Protein AF-A0A099J432-F1 (afdb_monomer_lite)

Radius of gyration: 14.39 Å; chains: 1; bounding box: 36×30×37 Å

Secondary structure (DSSP, 8-state):
--SSGGGG--TTTGGGGTT-EES-GGGSSS-TT---S-S-HHHHHHHHHT--EEEEEE-TTS--S-EEEEEEEE--HHHHHHHHHHHHHTT-EEEEETTEEEEEEEEEETTEEEEEEEEEETTEEEEEEEES---TTHHHHHHHHHH---

Foldseek 3Di:
DDPADVLQDDPVCVVLLPQWDKCAVQQDDDDPQHDELDPDPVVVVVLVVQVWRKIKGAHNPGRDQWIKIKTKGFADPVVVVVVVVVLVVVPWDWDDDPNWIWTKDWDDDPRKTKMWIWTDDPRMIIRMITINRDDPCSVVSSSCSVPNHD

Structure (mmCIF, N/CA/C/O backbone):
data_AF-A0A099J432-F1
#
_entry.id   AF-A0A099J432-F1
#
loop_
_atom_site.group_PDB
_atom_site.id
_atom_site.type_symbol
_atom_site.label_atom_id
_atom_site.label_alt_id
_atom_site.label_comp_id
_atom_site.label_asym_id
_atom_site.label_entity_id
_atom_site.label_seq_id
_atom_site.pdbx_PDB_ins_code
_atom_site.Cartn_x
_atom_site.Cartn_y
_atom_site.Cartn_z
_atom_site.occupancy
_atom_site.B_iso_or_equiv
_atom_site.auth_seq_id
_atom_site.auth_comp_id
_atom_site.auth_asym_id
_atom_site.auth_atom_id
_atom_site.pdbx_PDB_model_num
ATOM 1 N N . MET A 1 1 ? -5.888 9.431 10.109 1.00 82.31 1 MET A N 1
ATOM 2 C CA . MET A 1 1 ? -5.268 9.454 8.769 1.00 82.31 1 MET A CA 1
ATOM 3 C C . MET A 1 1 ? -3.954 10.231 8.833 1.00 82.31 1 MET A C 1
ATOM 5 O O . MET A 1 1 ? -3.930 11.242 9.534 1.00 82.31 1 MET A O 1
ATOM 9 N N . PRO A 1 2 ? -2.871 9.764 8.190 1.00 87.38 2 PRO A N 1
ATOM 10 C CA . PRO A 1 2 ? -1.620 10.522 8.059 1.00 87.38 2 PRO A CA 1
ATOM 11 C C . PRO A 1 2 ? -1.819 11.849 7.307 1.00 87.38 2 PRO A C 1
ATOM 13 O O . PRO A 1 2 ? -2.675 11.945 6.435 1.00 87.38 2 PRO A O 1
ATOM 16 N N . MET A 1 3 ? -1.011 12.870 7.626 1.00 85.69 3 MET A N 1
ATOM 17 C CA . MET A 1 3 ? -1.084 14.193 6.970 1.00 85.69 3 MET A CA 1
ATOM 18 C C . MET A 1 3 ? -0.492 14.213 5.549 1.00 85.69 3 MET A C 1
ATOM 20 O O . MET A 1 3 ? -0.643 15.202 4.838 1.00 85.69 3 MET A O 1
ATOM 24 N N . GLY A 1 4 ? 0.217 13.157 5.148 1.00 91.94 4 GLY A N 1
ATOM 25 C CA . GLY A 1 4 ? 0.855 13.032 3.842 1.00 91.94 4 GLY A CA 1
ATOM 26 C C . GLY A 1 4 ? 1.824 11.852 3.799 1.00 91.94 4 GLY A C 1
ATOM 27 O O . GLY A 1 4 ? 2.133 11.261 4.835 1.00 91.94 4 GLY A O 1
ATOM 28 N N . CYS A 1 5 ? 2.327 11.523 2.609 1.00 94.06 5 CYS A N 1
ATOM 29 C CA . CYS A 1 5 ? 3.142 10.323 2.386 1.00 94.06 5 CYS A CA 1
ATOM 30 C C . CYS A 1 5 ? 4.445 10.282 3.182 1.00 94.06 5 CYS A C 1
ATOM 32 O O . CYS A 1 5 ? 4.899 9.209 3.561 1.00 94.06 5 CYS A O 1
ATOM 34 N N . SER A 1 6 ? 5.030 11.438 3.507 1.00 90.12 6 SER A N 1
ATOM 35 C CA . SER A 1 6 ? 6.225 11.491 4.354 1.00 90.12 6 SER A CA 1
ATOM 36 C C . SER A 1 6 ? 6.001 10.903 5.750 1.00 90.12 6 SER A C 1
ATOM 38 O O . SER A 1 6 ? 6.958 10.455 6.365 1.00 90.12 6 SER A O 1
ATOM 40 N N . ALA A 1 7 ? 4.757 10.848 6.239 1.00 91.31 7 ALA A N 1
ATOM 41 C CA . ALA A 1 7 ? 4.435 10.218 7.518 1.00 91.31 7 ALA A CA 1
ATOM 42 C C . ALA A 1 7 ? 4.532 8.681 7.482 1.00 91.31 7 ALA A C 1
ATOM 44 O O . ALA A 1 7 ? 4.531 8.056 8.538 1.00 91.31 7 ALA A O 1
ATOM 45 N N . LEU A 1 8 ? 4.601 8.067 6.295 1.00 93.44 8 LEU A N 1
ATOM 46 C CA . LEU A 1 8 ? 4.742 6.616 6.147 1.00 93.44 8 LEU A CA 1
ATOM 47 C C . LEU A 1 8 ? 6.203 6.159 6.171 1.00 93.44 8 LEU A C 1
ATOM 49 O O . LEU A 1 8 ? 6.463 4.979 6.408 1.00 93.44 8 LEU A O 1
ATOM 53 N N . TYR A 1 9 ? 7.157 7.063 5.930 1.00 92.69 9 TYR A N 1
ATOM 54 C CA . TYR A 1 9 ? 8.545 6.702 5.648 1.00 92.69 9 TYR A CA 1
ATOM 55 C C . TYR A 1 9 ? 9.511 7.340 6.639 1.00 92.69 9 TYR A C 1
ATOM 57 O O . TYR A 1 9 ? 9.596 8.562 6.754 1.00 92.69 9 TYR A O 1
ATOM 65 N N . ASP A 1 10 ? 10.301 6.497 7.298 1.00 87.94 10 ASP A N 1
ATOM 66 C CA . ASP A 1 10 ? 11.442 6.955 8.082 1.00 87.94 10 ASP A CA 1
ATOM 67 C C . ASP A 1 10 ? 12.613 7.273 7.130 1.00 87.94 10 ASP A C 1
ATOM 69 O O . ASP A 1 10 ? 12.809 6.547 6.146 1.00 87.94 10 ASP A O 1
ATOM 73 N N . PRO A 1 11 ? 13.427 8.313 7.393 1.00 88.19 11 PRO A N 1
ATOM 74 C CA . PRO A 1 11 ? 14.622 8.605 6.602 1.00 88.19 11 PRO A CA 1
ATOM 75 C C . PRO A 1 11 ? 15.555 7.402 6.382 1.00 88.19 11 PRO A C 1
ATOM 77 O O . PRO A 1 11 ? 16.195 7.314 5.334 1.00 88.19 11 PRO A O 1
ATOM 80 N N . ALA A 1 12 ? 15.614 6.455 7.323 1.00 88.12 12 ALA A N 1
ATOM 81 C CA . ALA A 1 12 ? 16.400 5.228 7.210 1.00 88.12 12 ALA A CA 1
ATOM 82 C C . ALA A 1 12 ? 15.865 4.244 6.154 1.00 88.12 12 ALA A C 1
ATOM 84 O O . ALA A 1 12 ? 16.624 3.400 5.678 1.00 88.12 12 ALA A O 1
ATOM 85 N N . MET A 1 13 ? 14.592 4.349 5.756 1.00 88.50 13 MET A N 1
ATOM 86 C CA . MET A 1 13 ? 14.011 3.540 4.677 1.00 88.50 13 MET A CA 1
ATOM 87 C C . MET A 1 13 ? 14.387 4.067 3.291 1.00 88.50 13 MET A C 1
ATOM 89 O O . MET A 1 13 ? 14.463 3.289 2.343 1.00 88.50 13 MET A O 1
ATOM 93 N N . LEU A 1 14 ? 14.625 5.377 3.163 1.00 90.25 14 LEU A N 1
ATOM 94 C CA . LEU A 1 14 ? 14.809 6.049 1.871 1.00 90.25 14 LEU A CA 1
ATOM 95 C C . LEU A 1 14 ? 15.911 5.433 0.990 1.00 90.25 14 LEU A C 1
ATOM 97 O O . LEU A 1 14 ? 15.671 5.282 -0.208 1.00 90.25 14 LEU A O 1
ATOM 101 N N . PRO A 1 15 ? 17.072 4.996 1.523 1.00 92.69 15 PRO A N 1
ATOM 102 C CA . PRO A 1 15 ? 18.099 4.354 0.704 1.00 92.69 15 PRO A CA 1
ATOM 103 C C . PRO A 1 15 ? 17.635 3.074 -0.011 1.00 92.69 15 PRO A C 1
ATOM 105 O O . PRO A 1 15 ? 18.201 2.726 -1.044 1.00 92.69 15 PRO A O 1
ATOM 108 N N . VAL A 1 16 ? 16.614 2.376 0.505 1.00 92.88 16 VAL A N 1
ATOM 109 C CA . VAL A 1 16 ? 16.097 1.127 -0.087 1.00 92.88 16 VAL A CA 1
ATOM 110 C C . VAL A 1 16 ? 15.367 1.378 -1.410 1.00 92.88 16 VAL A C 1
ATOM 112 O O . VAL A 1 16 ? 15.328 0.493 -2.260 1.00 92.88 16 VAL A O 1
ATOM 115 N N . PHE A 1 17 ? 14.829 2.582 -1.613 1.00 93.00 17 PHE A N 1
ATOM 116 C CA . PHE A 1 17 ? 14.095 2.947 -2.829 1.00 93.00 17 PHE A CA 1
ATOM 117 C C . PHE A 1 17 ? 15.007 3.276 -4.018 1.00 93.00 17 PHE A C 1
ATOM 119 O O . PHE A 1 17 ? 14.532 3.333 -5.151 1.00 93.00 17 PHE A O 1
ATOM 126 N N . GLY A 1 18 ? 16.317 3.421 -3.791 1.00 92.69 18 GLY A N 1
ATOM 127 C CA . GLY A 1 18 ? 17.300 3.606 -4.857 1.00 92.69 18 GLY A CA 1
ATOM 128 C C . GLY A 1 18 ? 16.990 4.820 -5.735 1.00 92.69 18 GLY A C 1
ATOM 129 O O . GLY A 1 18 ? 17.028 5.953 -5.264 1.00 92.69 18 GLY A O 1
ATOM 130 N N . GLU A 1 19 ? 16.716 4.573 -7.018 1.00 93.00 19 GLU A N 1
ATOM 131 C CA . GLU A 1 19 ? 16.400 5.611 -8.013 1.00 93.00 19 GLU A CA 1
ATOM 132 C C . GLU A 1 19 ? 14.905 5.967 -8.088 1.00 93.00 19 GLU A C 1
ATOM 134 O O . GLU A 1 19 ? 14.534 6.902 -8.801 1.00 93.00 19 GLU A O 1
ATOM 139 N N . LEU A 1 20 ? 14.036 5.235 -7.380 1.00 94.81 20 LEU A N 1
ATOM 140 C CA . LEU A 1 20 ? 12.615 5.564 -7.319 1.00 94.81 20 LEU A CA 1
ATOM 141 C C . LEU A 1 20 ? 12.421 6.867 -6.541 1.00 94.81 20 LEU A C 1
ATOM 143 O O . LEU A 1 20 ? 13.085 7.131 -5.538 1.00 94.81 20 LEU A O 1
ATOM 147 N N . VAL A 1 21 ? 11.465 7.669 -6.992 1.00 95.25 21 VAL A N 1
ATOM 148 C CA . VAL A 1 21 ? 11.077 8.920 -6.344 1.00 95.25 21 VAL A CA 1
ATOM 149 C C . VAL A 1 21 ? 9.648 8.811 -5.832 1.00 95.25 21 VAL A C 1
ATOM 151 O O . VAL A 1 21 ? 8.836 8.073 -6.390 1.00 95.25 21 VAL A O 1
ATOM 154 N N . LEU A 1 22 ? 9.351 9.549 -4.763 1.00 94.81 22 LEU A N 1
ATOM 155 C CA . LEU A 1 22 ? 8.024 9.591 -4.164 1.00 94.81 22 LEU A CA 1
ATOM 156 C C . LEU A 1 22 ? 7.102 10.533 -4.950 1.00 94.81 22 LEU A C 1
ATOM 158 O O . LEU A 1 22 ? 7.417 11.713 -5.129 1.00 94.81 22 LEU A O 1
ATOM 162 N N . ASN A 1 23 ? 5.945 10.020 -5.351 1.00 93.25 23 ASN A N 1
ATOM 163 C CA . ASN A 1 23 ? 4.848 10.696 -6.042 1.00 93.25 23 ASN A CA 1
ATOM 164 C C . ASN A 1 23 ? 5.299 11.544 -7.250 1.00 93.25 23 ASN A C 1
ATOM 166 O O . ASN A 1 23 ? 4.974 12.747 -7.278 1.00 93.25 23 ASN A O 1
ATOM 170 N N . PRO A 1 24 ? 6.035 10.976 -8.235 1.00 92.50 24 PRO A N 1
ATOM 171 C CA . PRO A 1 24 ? 6.355 11.689 -9.469 1.00 92.50 24 PRO A CA 1
ATOM 172 C C . PRO A 1 24 ? 5.076 12.157 -10.178 1.00 92.50 24 PRO A C 1
ATOM 174 O O . PRO A 1 24 ? 4.030 11.522 -10.072 1.00 92.50 24 PRO A O 1
ATOM 177 N N . GLU A 1 25 ? 5.135 13.274 -10.909 1.00 89.06 25 GLU A N 1
ATOM 178 C CA . GLU A 1 25 ? 3.928 13.925 -11.455 1.00 89.06 25 GLU A CA 1
ATOM 179 C C . GLU A 1 25 ? 3.086 13.012 -12.354 1.00 89.06 25 GLU A C 1
ATOM 181 O O . GLU A 1 25 ? 1.862 13.068 -12.299 1.00 89.06 25 GLU A O 1
ATOM 186 N N . TRP A 1 26 ? 3.733 12.145 -13.139 1.00 87.38 26 TRP A N 1
ATOM 187 C CA . TRP A 1 26 ? 3.050 11.200 -14.027 1.00 87.38 26 TRP A CA 1
ATOM 188 C C . TRP A 1 26 ? 2.299 10.097 -13.270 1.00 87.38 26 TRP A C 1
ATOM 190 O O . TRP A 1 26 ? 1.371 9.518 -13.819 1.00 87.38 26 TRP A O 1
ATOM 200 N N . SER A 1 27 ? 2.692 9.819 -12.023 1.00 86.62 27 SER A N 1
ATOM 201 C CA . SER A 1 27 ? 2.071 8.816 -11.150 1.00 86.62 27 SER A CA 1
ATOM 202 C C . SER A 1 27 ? 0.943 9.398 -10.303 1.00 86.62 27 SER A C 1
ATOM 204 O O . SER A 1 27 ? 0.608 8.840 -9.270 1.00 86.62 27 SER A O 1
ATOM 206 N N . ARG A 1 28 ? 0.318 10.510 -10.712 1.00 75.75 28 ARG A N 1
ATOM 207 C CA . ARG A 1 28 ? -0.865 11.059 -10.026 1.00 75.75 28 ARG A CA 1
ATOM 208 C C . ARG A 1 28 ? -2.103 11.006 -10.917 1.00 75.75 28 ARG A C 1
ATOM 210 O O . ARG A 1 28 ? -2.037 11.428 -12.069 1.00 75.75 28 ARG A O 1
ATOM 217 N N . GLY A 1 29 ? -3.232 10.561 -10.366 1.00 66.00 29 GLY A N 1
ATOM 218 C CA . GLY A 1 29 ? -4.533 10.551 -11.042 1.00 66.00 29 GLY A CA 1
ATOM 219 C C . GLY A 1 29 ? -4.995 9.166 -11.503 1.00 66.00 29 GLY A C 1
ATOM 220 O O . GLY A 1 29 ? -4.587 8.152 -10.960 1.00 66.00 29 GLY A O 1
ATOM 221 N N . ALA A 1 30 ? -5.899 9.140 -12.484 1.00 56.72 30 ALA A N 1
ATOM 222 C CA . ALA A 1 30 ? -6.401 7.912 -13.093 1.00 56.72 30 ALA A CA 1
ATOM 223 C C . ALA A 1 30 ? -5.926 7.851 -14.550 1.00 56.72 30 ALA A C 1
ATOM 225 O O . ALA A 1 30 ? -6.438 8.584 -15.402 1.00 56.72 30 ALA A O 1
ATOM 226 N N . GLY A 1 31 ? -4.933 7.008 -14.833 1.00 61.12 31 GLY A N 1
ATOM 227 C CA . GLY A 1 31 ? -4.397 6.807 -16.178 1.00 61.12 31 GLY A CA 1
ATOM 228 C C . GLY A 1 31 ? -3.794 5.418 -16.385 1.00 61.12 31 GLY A C 1
ATOM 229 O O . GLY A 1 31 ? -3.522 4.684 -15.436 1.00 61.12 31 GLY A O 1
ATOM 230 N N . ASP A 1 32 ? -3.580 5.057 -17.650 1.00 57.09 32 ASP A N 1
ATOM 231 C CA . ASP A 1 32 ? -2.928 3.799 -18.012 1.00 57.09 32 ASP A CA 1
ATOM 232 C C . ASP A 1 32 ? -1.477 3.783 -17.493 1.00 57.09 32 ASP A C 1
ATOM 234 O O . ASP A 1 32 ? -0.690 4.685 -17.783 1.00 57.09 32 ASP A O 1
ATOM 238 N N . GLY A 1 33 ? -1.117 2.745 -16.731 1.00 63.28 33 GLY A N 1
ATOM 239 C CA . GLY A 1 33 ? 0.225 2.573 -16.154 1.00 63.28 33 GLY A CA 1
ATOM 240 C C . GLY A 1 33 ? 0.392 3.083 -14.719 1.00 63.28 33 GLY A C 1
ATOM 241 O O . GLY A 1 33 ? 1.495 2.985 -14.178 1.00 63.28 33 GLY A O 1
ATOM 242 N N . GLN A 1 34 ? -0.678 3.584 -14.095 1.00 75.62 34 GLN A N 1
ATOM 243 C CA . GLN A 1 34 ? -0.710 3.864 -12.660 1.00 75.62 34 GLN A CA 1
ATOM 244 C C . GLN A 1 34 ? -0.629 2.564 -11.856 1.00 75.62 34 GLN A C 1
ATOM 246 O O . GLN A 1 34 ? -1.317 1.591 -12.172 1.00 75.62 34 GLN A O 1
ATOM 251 N N . LEU A 1 35 ? 0.174 2.557 -10.796 1.00 82.12 35 LEU A N 1
ATOM 252 C CA . LEU A 1 35 ? 0.081 1.521 -9.778 1.00 82.12 35 LEU A CA 1
ATOM 253 C C . LEU A 1 35 ? -0.933 1.992 -8.728 1.00 82.12 35 LEU A C 1
ATOM 255 O O . LEU A 1 35 ? -0.925 3.160 -8.370 1.00 82.12 35 LEU A O 1
ATOM 259 N N . ALA A 1 36 ? -1.799 1.096 -8.272 1.00 89.19 36 ALA A N 1
ATOM 260 C CA . ALA A 1 36 ? -2.700 1.324 -7.146 1.00 89.19 36 ALA A CA 1
ATOM 261 C C . ALA A 1 36 ? -2.372 0.315 -6.046 1.00 89.19 36 ALA A C 1
ATOM 263 O O . ALA A 1 36 ? -1.768 -0.724 -6.334 1.00 89.19 36 ALA A O 1
ATOM 264 N N . GLY A 1 37 ? -2.818 0.556 -4.814 1.00 91.94 37 GLY A N 1
ATOM 265 C CA . GLY A 1 37 ? -2.590 -0.340 -3.679 1.00 91.94 37 GLY A CA 1
ATOM 266 C C . GLY A 1 37 ? -3.200 -1.742 -3.827 1.00 91.94 37 GLY A C 1
ATOM 267 O O . GLY A 1 37 ? -2.899 -2.610 -3.010 1.00 91.94 37 GLY A O 1
ATOM 268 N N . THR A 1 38 ? -4.038 -1.975 -4.847 1.00 95.38 38 THR A N 1
ATOM 269 C CA . THR A 1 38 ? -4.634 -3.277 -5.190 1.00 95.38 38 THR A CA 1
ATOM 270 C C . THR A 1 38 ? -5.121 -3.340 -6.642 1.00 95.38 38 THR A C 1
ATOM 272 O O . THR A 1 38 ? -5.530 -2.318 -7.198 1.00 95.38 38 THR A O 1
ATOM 275 N N . ASP A 1 39 ? -5.124 -4.532 -7.243 1.00 93.56 39 ASP A N 1
ATOM 276 C CA . ASP A 1 39 ? -5.725 -4.809 -8.562 1.00 93.56 39 ASP A CA 1
ATOM 277 C C . ASP A 1 39 ? -7.194 -5.246 -8.502 1.00 93.56 39 ASP A C 1
ATOM 279 O O . ASP A 1 39 ? -7.871 -5.317 -9.534 1.00 93.56 39 ASP A O 1
ATOM 283 N N . ASP A 1 40 ? -7.717 -5.554 -7.315 1.00 96.25 40 ASP A N 1
ATOM 284 C CA . ASP A 1 40 ? -9.106 -5.976 -7.185 1.00 96.25 40 ASP A CA 1
ATOM 285 C C . ASP A 1 40 ? -10.065 -4.787 -7.344 1.00 96.25 40 ASP A C 1
ATOM 287 O O . ASP A 1 40 ? -10.075 -3.859 -6.537 1.00 96.25 40 ASP A O 1
ATOM 291 N N . GLN A 1 41 ? -10.920 -4.828 -8.368 1.00 95.00 41 GLN A N 1
ATOM 292 C CA . GLN A 1 41 ? -11.818 -3.715 -8.706 1.00 95.00 41 GLN A CA 1
ATOM 293 C C . GLN A 1 41 ? -12.823 -3.369 -7.596 1.00 95.00 41 GLN A C 1
ATOM 295 O O . GLN A 1 41 ? -13.219 -2.211 -7.463 1.00 95.00 41 GLN A O 1
ATOM 300 N N . GLU A 1 42 ? -13.255 -4.352 -6.800 1.00 95.88 42 GLU A N 1
ATOM 301 C CA . GLU A 1 42 ? -14.176 -4.107 -5.686 1.00 95.88 42 GLU A CA 1
ATOM 302 C C . GLU A 1 42 ? -13.451 -3.356 -4.563 1.00 95.88 42 GLU A C 1
ATOM 304 O O . GLU A 1 42 ? -13.947 -2.338 -4.077 1.00 95.88 42 GLU A O 1
ATOM 309 N N . LEU A 1 43 ? -12.236 -3.794 -4.221 1.00 97.50 43 LEU A N 1
ATOM 310 C CA . LEU A 1 43 ? -11.375 -3.108 -3.259 1.00 97.50 43 LEU A CA 1
ATOM 311 C C . LEU A 1 43 ? -10.956 -1.710 -3.737 1.00 97.50 43 LEU A C 1
ATOM 313 O O . LEU A 1 43 ? -10.986 -0.778 -2.934 1.00 97.50 43 LEU A O 1
ATOM 317 N N . GLN A 1 44 ? -10.654 -1.522 -5.025 1.00 95.06 44 GLN A N 1
ATOM 318 C CA . GLN A 1 44 ? -10.403 -0.192 -5.599 1.00 95.06 44 GLN A CA 1
ATOM 319 C C . GLN A 1 44 ? -11.610 0.736 -5.419 1.00 95.06 44 GLN A C 1
ATOM 321 O O . GLN A 1 44 ? -11.446 1.895 -5.043 1.00 95.06 44 GLN A O 1
ATOM 326 N N . GLY A 1 45 ? -12.831 0.230 -5.624 1.00 94.44 45 GLY A N 1
ATOM 327 C CA . GLY A 1 45 ? -14.057 0.998 -5.394 1.00 94.44 45 GLY A CA 1
ATOM 328 C C . GLY A 1 45 ? -14.233 1.418 -3.932 1.00 94.44 45 GLY A C 1
ATOM 329 O O . GLY A 1 45 ? -14.599 2.563 -3.661 1.00 94.44 45 GLY A O 1
ATOM 330 N N . VAL A 1 46 ? -13.930 0.519 -2.988 1.00 95.88 46 VAL A N 1
ATOM 331 C CA . VAL A 1 46 ? -13.942 0.829 -1.547 1.00 95.88 46 VAL A CA 1
ATOM 332 C C . VAL A 1 46 ? -12.884 1.879 -1.204 1.00 95.88 46 VAL A C 1
ATOM 334 O O . VAL A 1 46 ? -13.189 2.828 -0.484 1.00 95.88 46 VAL A O 1
ATOM 337 N N . MET A 1 47 ? -11.667 1.730 -1.734 1.00 95.00 47 MET A N 1
ATOM 338 C CA . MET A 1 47 ? -10.560 2.656 -1.498 1.00 95.00 47 MET A CA 1
ATOM 339 C C . MET A 1 47 ? -10.896 4.053 -2.027 1.00 95.00 47 MET A C 1
ATOM 341 O O . MET A 1 47 ? -10.841 5.019 -1.273 1.00 95.00 47 MET A O 1
ATOM 345 N N . ALA A 1 48 ? -11.335 4.158 -3.284 1.00 92.88 48 ALA A N 1
ATOM 346 C CA . ALA A 1 48 ? -11.679 5.428 -3.918 1.00 92.88 48 ALA A CA 1
ATOM 347 C C . ALA A 1 48 ? -12.800 6.176 -3.177 1.00 92.88 48 ALA A C 1
ATOM 349 O O . ALA A 1 48 ? -12.732 7.394 -3.015 1.00 92.88 48 ALA A O 1
ATOM 350 N N . ALA A 1 49 ? -13.813 5.457 -2.679 1.00 94.06 49 ALA A N 1
ATOM 351 C CA . ALA A 1 49 ? -14.899 6.048 -1.895 1.00 94.06 49 ALA A CA 1
ATOM 352 C C . ALA A 1 49 ? -14.441 6.611 -0.537 1.00 94.06 49 ALA A C 1
ATOM 354 O O . ALA A 1 49 ? -15.152 7.423 0.056 1.00 94.06 49 ALA A O 1
ATOM 355 N N . ALA A 1 50 ? -13.280 6.177 -0.042 1.00 93.38 50 ALA A N 1
ATOM 356 C CA . ALA A 1 50 ? -12.706 6.615 1.223 1.00 93.38 50 ALA A CA 1
ATOM 357 C C . ALA A 1 50 ? -11.705 7.778 1.081 1.00 93.38 50 ALA A C 1
ATOM 359 O O . ALA A 1 50 ? -11.132 8.177 2.094 1.00 93.38 50 ALA A O 1
ATOM 360 N N . GLU A 1 51 ? -11.517 8.314 -0.135 1.00 92.25 51 GLU A N 1
ATOM 361 C CA . GLU A 1 51 ? -10.600 9.427 -0.444 1.00 92.25 51 GLU A CA 1
ATOM 362 C C . GLU A 1 51 ? -9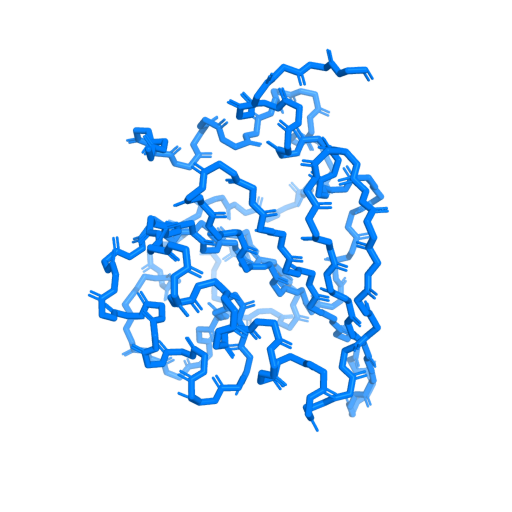.182 9.175 0.114 1.00 92.25 51 GLU A C 1
ATOM 364 O O . GLU A 1 51 ? -8.755 9.823 1.077 1.00 92.25 51 GLU A O 1
ATOM 369 N N . PRO A 1 52 ? -8.455 8.188 -0.440 1.00 94.81 52 PRO A N 1
ATOM 370 C CA . PRO A 1 52 ? -7.225 7.694 0.155 1.00 94.81 52 PRO A CA 1
ATOM 371 C C . PRO A 1 52 ? -6.096 8.723 0.061 1.00 94.81 52 PRO A C 1
ATOM 373 O O . PRO A 1 52 ? -6.045 9.571 -0.830 1.00 94.81 52 PRO A O 1
ATOM 376 N N . LEU A 1 53 ? -5.126 8.597 0.964 1.00 94.75 53 LEU A N 1
ATOM 377 C CA . LEU A 1 53 ? -3.789 9.119 0.721 1.00 94.75 53 LEU A CA 1
ATOM 378 C C . LEU A 1 53 ? -3.026 8.113 -0.152 1.00 94.75 53 LEU A C 1
ATOM 380 O O . LEU A 1 53 ? -2.688 7.039 0.339 1.00 94.75 53 LEU A O 1
ATOM 384 N N . GLU A 1 54 ? -2.730 8.492 -1.392 1.00 94.25 54 GLU A N 1
ATOM 385 C CA . GLU A 1 54 ? -1.981 7.688 -2.370 1.00 94.25 54 GLU A CA 1
ATOM 386 C C . GLU A 1 54 ? -0.481 8.034 -2.323 1.00 94.25 54 GLU A C 1
ATOM 388 O O . GLU A 1 54 ? -0.086 9.211 -2.390 1.00 94.25 54 GLU A O 1
ATOM 393 N N . CYS A 1 55 ? 0.365 7.013 -2.171 1.00 95.19 55 CYS A N 1
ATOM 394 C CA . CYS A 1 55 ? 1.813 7.154 -2.039 1.00 95.19 55 CYS A CA 1
ATOM 395 C C . CYS A 1 55 ? 2.560 6.184 -2.955 1.00 95.19 55 CYS A C 1
ATOM 397 O O . CYS A 1 55 ? 2.694 4.998 -2.648 1.00 95.19 55 CYS A O 1
ATOM 399 N N . ASP A 1 56 ? 3.130 6.721 -4.028 1.00 94.62 56 ASP A N 1
ATOM 400 C CA . ASP A 1 56 ? 3.763 5.966 -5.100 1.00 94.62 56 ASP A CA 1
ATOM 401 C C . ASP A 1 56 ? 5.273 6.164 -5.117 1.00 94.62 56 ASP A C 1
ATOM 403 O O . ASP A 1 56 ? 5.790 7.274 -5.233 1.00 94.62 56 ASP A O 1
ATOM 407 N N . TRP A 1 57 ? 5.997 5.056 -5.065 1.00 95.31 57 TRP A N 1
ATOM 408 C CA . TRP A 1 57 ? 7.415 4.989 -5.370 1.00 95.31 57 TRP A CA 1
ATOM 409 C C . TRP A 1 57 ? 7.590 4.436 -6.773 1.00 95.31 57 TRP A C 1
ATOM 411 O O . TRP A 1 57 ? 7.387 3.244 -7.017 1.00 95.31 57 TRP A O 1
ATOM 421 N N . ALA A 1 58 ? 7.983 5.311 -7.692 1.00 94.50 58 ALA A N 1
ATOM 422 C CA . ALA A 1 58 ? 8.130 4.975 -9.099 1.00 94.50 58 ALA A CA 1
ATOM 423 C C . ALA A 1 58 ? 9.308 5.732 -9.731 1.00 94.50 58 ALA A C 1
ATOM 425 O O . ALA A 1 58 ? 9.876 6.650 -9.138 1.00 94.50 58 ALA A O 1
ATOM 426 N N . SER A 1 59 ? 9.702 5.346 -10.946 1.00 93.31 59 SER A N 1
ATOM 427 C CA . SER A 1 59 ? 10.724 6.078 -11.703 1.00 93.31 59 SER A CA 1
ATOM 428 C C . SER A 1 59 ? 10.296 7.529 -11.936 1.00 93.31 59 SER A C 1
ATOM 430 O O . SER A 1 59 ? 9.135 7.813 -12.220 1.00 93.31 59 SER A O 1
ATOM 432 N N . ALA A 1 60 ? 11.238 8.471 -11.878 1.00 92.12 60 ALA A N 1
ATOM 433 C CA . ALA A 1 60 ? 10.941 9.885 -12.111 1.00 92.12 60 ALA A CA 1
ATOM 434 C C . ALA A 1 60 ? 10.418 10.174 -13.534 1.00 92.12 60 ALA A C 1
ATOM 436 O O . ALA A 1 60 ? 9.694 11.147 -13.734 1.00 92.12 60 ALA A O 1
ATOM 437 N N . ASN A 1 61 ? 10.762 9.326 -14.510 1.00 88.69 61 ASN A N 1
ATOM 438 C CA . ASN A 1 61 ? 10.576 9.595 -15.941 1.00 88.69 61 ASN A CA 1
ATOM 439 C C . ASN A 1 61 ? 9.481 8.741 -16.614 1.00 88.69 61 ASN A C 1
ATOM 441 O O . ASN A 1 61 ? 9.440 8.679 -17.842 1.00 88.69 61 ASN A O 1
ATOM 445 N N . GLY A 1 62 ? 8.615 8.076 -15.845 1.00 85.38 62 GLY A N 1
ATOM 446 C CA . GLY A 1 62 ? 7.509 7.255 -16.358 1.00 85.38 62 GLY A CA 1
ATOM 447 C C . GLY A 1 62 ? 7.530 5.815 -15.847 1.00 85.38 62 GLY A C 1
ATOM 448 O O . GLY A 1 62 ? 8.444 5.413 -15.127 1.00 85.38 62 GLY A O 1
ATOM 449 N N . GLY A 1 63 ? 6.526 5.029 -16.246 1.00 83.69 63 GLY A N 1
ATOM 450 C CA . GLY A 1 63 ? 6.407 3.619 -15.872 1.00 83.69 63 GLY A CA 1
ATOM 451 C C . GLY A 1 63 ? 7.616 2.792 -16.321 1.00 83.69 63 GLY A C 1
ATOM 452 O O . GLY A 1 63 ? 7.954 2.759 -17.503 1.00 83.69 63 GLY A O 1
ATOM 453 N N . SER A 1 64 ? 8.263 2.117 -15.369 1.00 85.75 64 SER A N 1
ATOM 454 C CA . SER A 1 64 ? 9.477 1.315 -15.588 1.00 85.75 64 SER A CA 1
ATOM 455 C C . SER A 1 64 ? 9.282 -0.188 -15.361 1.00 85.75 64 SER A C 1
ATOM 457 O O . SER A 1 64 ? 10.254 -0.933 -15.425 1.00 85.75 64 SER A O 1
ATOM 459 N N . GLY A 1 65 ? 8.062 -0.637 -15.039 1.00 88.19 65 GLY A N 1
ATOM 460 C CA . GLY A 1 65 ? 7.801 -2.016 -14.595 1.00 88.19 65 GLY A CA 1
ATOM 461 C C . GLY A 1 65 ? 8.369 -2.330 -13.203 1.00 88.19 65 GLY A C 1
ATOM 462 O O . GLY A 1 65 ? 8.456 -3.488 -12.813 1.00 88.19 65 GLY A O 1
ATOM 463 N N . VAL A 1 66 ? 8.785 -1.304 -12.455 1.00 92.25 66 VAL A N 1
ATOM 464 C CA . VAL A 1 66 ? 9.328 -1.408 -11.097 1.00 92.25 66 VAL A CA 1
ATOM 465 C C . VAL A 1 66 ? 8.699 -0.307 -10.257 1.00 92.25 66 VAL A C 1
ATOM 467 O O . VAL A 1 66 ? 8.756 0.861 -10.644 1.00 92.25 66 VAL A O 1
ATOM 470 N N . GLY A 1 67 ? 8.116 -0.657 -9.116 1.00 94.56 67 GLY A N 1
ATOM 471 C CA . GLY A 1 67 ? 7.534 0.331 -8.218 1.00 94.56 67 GLY A CA 1
ATOM 472 C C . GLY A 1 67 ? 6.710 -0.273 -7.095 1.00 94.56 67 GLY A C 1
ATOM 473 O O . GLY A 1 67 ? 6.521 -1.490 -7.013 1.00 94.56 67 GLY A O 1
ATOM 474 N N . LEU A 1 68 ? 6.234 0.605 -6.223 1.00 95.62 68 LEU A N 1
ATOM 475 C CA . LEU A 1 68 ? 5.368 0.268 -5.104 1.00 95.62 68 LEU A CA 1
ATOM 476 C C . LEU A 1 68 ? 4.387 1.411 -4.860 1.00 95.62 68 LEU A C 1
ATOM 478 O O . LEU A 1 68 ? 4.800 2.564 -4.813 1.00 95.62 68 LEU A O 1
ATOM 482 N N . SER A 1 69 ? 3.117 1.078 -4.676 1.00 95.69 69 SER A N 1
ATOM 483 C CA . SER A 1 69 ? 2.041 2.009 -4.345 1.00 95.69 69 SER A CA 1
ATOM 484 C C . SER A 1 69 ? 1.476 1.632 -2.986 1.00 95.69 69 SER A C 1
ATOM 486 O O . SER A 1 69 ? 1.292 0.443 -2.715 1.00 95.69 69 SER A O 1
ATOM 488 N N . THR A 1 70 ? 1.245 2.620 -2.129 1.00 97.12 70 THR A N 1
ATOM 489 C CA . THR A 1 70 ? 0.569 2.452 -0.844 1.00 97.12 70 THR A CA 1
ATOM 490 C C . THR A 1 70 ? -0.547 3.466 -0.711 1.00 97.12 70 THR A C 1
ATOM 492 O O . THR A 1 70 ? -0.289 4.664 -0.609 1.00 97.12 70 THR A O 1
ATOM 495 N N . ASP A 1 71 ? -1.760 2.949 -0.587 1.00 96.44 71 ASP A N 1
ATOM 496 C CA . ASP A 1 71 ? -2.965 3.725 -0.356 1.00 96.44 71 ASP A CA 1
ATOM 497 C C . ASP A 1 71 ? -3.384 3.599 1.106 1.00 96.44 71 ASP A C 1
ATOM 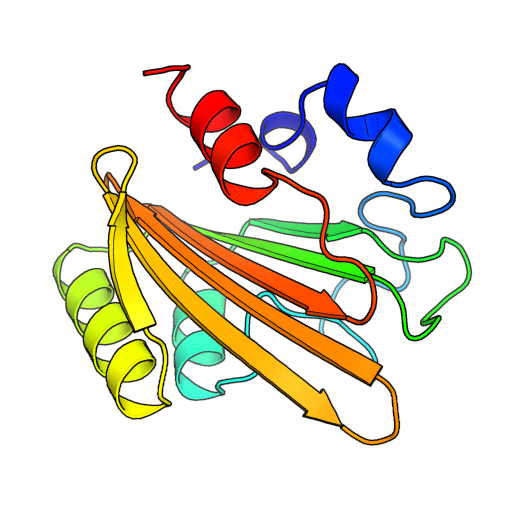499 O O . ASP A 1 71 ? -3.426 2.498 1.671 1.00 96.44 71 ASP A O 1
ATOM 503 N N . VAL A 1 72 ? -3.690 4.734 1.733 1.00 97.06 72 VAL A N 1
ATOM 504 C CA . VAL A 1 72 ? -4.113 4.795 3.135 1.00 97.06 72 VAL A CA 1
ATOM 505 C C . VAL A 1 72 ? -5.486 5.430 3.241 1.00 97.06 72 VAL A C 1
ATOM 507 O O . VAL A 1 72 ? -5.642 6.627 3.002 1.00 97.06 72 VAL A O 1
ATOM 510 N N . ALA A 1 73 ? -6.463 4.649 3.689 1.00 96.81 73 ALA A N 1
ATOM 511 C CA . ALA A 1 73 ? -7.839 5.094 3.861 1.00 96.81 73 ALA A CA 1
ATOM 512 C C . ALA A 1 73 ? -8.339 4.874 5.289 1.00 96.81 73 ALA A C 1
ATOM 514 O O . ALA A 1 73 ? -7.930 3.940 5.984 1.00 96.81 73 ALA A O 1
ATOM 515 N N . SER A 1 74 ? -9.266 5.731 5.721 1.00 96.81 74 SER A N 1
ATOM 516 C CA . SER A 1 74 ? -10.042 5.488 6.940 1.00 96.81 74 SER A CA 1
ATOM 517 C C . SER A 1 74 ? -11.270 4.650 6.593 1.00 96.81 74 SER A C 1
ATOM 519 O O . SER A 1 74 ? -12.026 5.005 5.693 1.00 96.81 74 SER A O 1
ATOM 521 N N . VAL A 1 75 ? -11.484 3.550 7.308 1.00 97.00 75 VAL A N 1
ATOM 522 C CA . VAL A 1 75 ? -12.568 2.595 7.047 1.00 97.00 75 VAL A CA 1
ATOM 523 C C . VAL A 1 75 ? -13.316 2.277 8.334 1.00 97.00 75 VAL A C 1
ATOM 525 O O . VAL A 1 75 ? -12.720 2.178 9.405 1.00 97.00 75 VAL A O 1
ATOM 528 N N . SER A 1 76 ? -14.635 2.108 8.251 1.00 97.12 76 SER A N 1
ATOM 529 C CA . SER A 1 76 ? -15.416 1.684 9.414 1.00 97.12 76 SER A CA 1
ATOM 530 C C . SER A 1 76 ? -15.125 0.215 9.772 1.00 97.12 76 SER A C 1
ATOM 532 O O . SER A 1 76 ? -14.598 -0.537 8.940 1.00 97.12 76 SER A O 1
ATOM 534 N N . PRO A 1 77 ? -15.487 -0.243 10.983 1.00 95.56 77 PRO A N 1
ATOM 535 C CA . PRO A 1 77 ? -15.381 -1.656 11.344 1.00 95.56 77 PRO A CA 1
ATOM 536 C C . PRO A 1 77 ? -16.151 -2.580 10.387 1.00 95.56 77 PRO A C 1
ATOM 538 O O . PRO A 1 77 ? -15.652 -3.638 10.011 1.00 95.56 77 PRO A O 1
ATOM 541 N N . GLU A 1 78 ? -17.338 -2.171 9.937 1.00 96.88 78 GLU A N 1
ATOM 542 C CA . GLU A 1 78 ? -18.170 -2.942 9.003 1.00 96.88 78 GLU A CA 1
ATOM 543 C C . GLU A 1 78 ? -17.521 -3.044 7.614 1.00 96.88 78 GLU A C 1
ATOM 545 O O . GLU A 1 78 ? -17.515 -4.112 6.992 1.00 96.88 78 GLU A O 1
ATOM 550 N N . VAL A 1 79 ? -16.922 -1.945 7.145 1.00 97.50 79 VAL A N 1
ATOM 551 C CA . VAL A 1 79 ? -16.157 -1.924 5.891 1.00 97.50 79 VAL A CA 1
ATOM 552 C C . VAL A 1 79 ? -14.903 -2.792 6.018 1.00 97.50 79 VAL A C 1
ATOM 554 O O . VAL A 1 79 ? -14.600 -3.549 5.102 1.00 97.50 79 VAL A O 1
ATOM 557 N N . SER A 1 80 ? -14.228 -2.783 7.172 1.00 97.38 80 SER A N 1
ATOM 558 C CA . SER A 1 80 ? -13.044 -3.622 7.426 1.00 97.38 80 SER A CA 1
ATOM 559 C C . SER A 1 80 ? -13.348 -5.120 7.302 1.00 97.38 80 SER A C 1
ATOM 561 O O . SER A 1 80 ? -12.574 -5.856 6.693 1.00 97.38 80 SER A O 1
ATOM 563 N N . VAL A 1 81 ? -14.501 -5.571 7.812 1.00 97.06 81 VAL A N 1
ATOM 564 C CA . VAL A 1 81 ? -14.964 -6.965 7.652 1.00 97.06 81 VAL A CA 1
ATOM 565 C C . VAL A 1 81 ? -15.229 -7.297 6.182 1.00 97.06 81 VAL A C 1
ATOM 567 O O . VAL A 1 81 ? -14.900 -8.391 5.723 1.00 97.06 81 VAL A O 1
ATOM 570 N N . THR A 1 82 ? -15.797 -6.350 5.431 1.00 97.69 82 THR A N 1
ATOM 571 C CA . THR A 1 82 ? -16.055 -6.513 3.990 1.00 97.69 82 THR A CA 1
ATOM 572 C C . THR A 1 82 ? -14.746 -6.627 3.202 1.00 97.69 82 THR A C 1
ATOM 574 O O . THR A 1 82 ? -14.612 -7.522 2.368 1.00 97.69 82 THR A O 1
ATOM 577 N N . ILE A 1 83 ? -13.755 -5.788 3.523 1.00 98.44 83 ILE A N 1
ATOM 578 C CA . ILE A 1 83 ? -12.408 -5.833 2.938 1.00 98.44 83 ILE A CA 1
ATOM 579 C C . ILE A 1 83 ? -11.741 -7.183 3.231 1.00 98.44 83 ILE A C 1
ATOM 581 O O . ILE A 1 83 ? -11.270 -7.835 2.301 1.00 98.44 83 ILE A O 1
ATOM 585 N N . GLU A 1 84 ? -11.735 -7.645 4.489 1.00 98.31 84 GLU A N 1
ATOM 586 C CA . GLU A 1 84 ? -11.166 -8.958 4.840 1.00 98.31 84 GLU A CA 1
ATOM 587 C C . GLU A 1 84 ? -11.840 -10.091 4.053 1.00 98.31 84 GLU A C 1
ATOM 589 O O . GLU A 1 84 ? -11.156 -10.952 3.489 1.00 98.31 84 GLU A O 1
ATOM 594 N N . ALA A 1 85 ? -13.174 -10.103 4.005 1.00 98.44 85 ALA A N 1
ATOM 595 C CA . ALA A 1 85 ? -13.920 -11.134 3.296 1.00 98.44 85 ALA A CA 1
ATOM 596 C C . ALA A 1 85 ? -13.566 -11.157 1.802 1.00 98.44 85 ALA A C 1
ATOM 598 O O . ALA A 1 85 ? -13.326 -12.236 1.248 1.00 98.44 85 ALA A O 1
ATOM 599 N N . ARG A 1 86 ? -13.474 -9.980 1.167 1.00 98.44 86 ARG A N 1
ATOM 600 C CA . ARG A 1 86 ? -13.079 -9.856 -0.239 1.00 98.44 86 ARG A CA 1
ATOM 601 C C . ARG A 1 86 ? -11.652 -10.348 -0.464 1.00 98.44 86 ARG A C 1
ATOM 603 O O . ARG A 1 86 ? -11.448 -11.179 -1.344 1.00 98.44 86 ARG A O 1
ATOM 610 N N . LEU A 1 87 ? -10.700 -9.924 0.369 1.00 98.56 87 LEU A N 1
ATOM 611 C CA . LEU A 1 87 ? -9.295 -10.344 0.297 1.00 98.56 87 LEU A CA 1
ATOM 612 C C . LEU A 1 87 ? -9.145 -11.865 0.372 1.00 98.56 87 LEU A C 1
ATOM 614 O O . LEU A 1 87 ? -8.457 -12.466 -0.453 1.00 98.56 87 LEU A O 1
ATOM 618 N N . ARG A 1 88 ? -9.841 -12.513 1.311 1.00 98.56 88 ARG A N 1
ATOM 619 C CA . ARG A 1 88 ? -9.854 -13.981 1.402 1.00 98.56 88 ARG A CA 1
ATOM 620 C C . ARG A 1 88 ? -10.477 -14.627 0.164 1.00 98.56 88 ARG A C 1
ATOM 622 O O . ARG A 1 88 ? -9.965 -15.641 -0.304 1.00 98.56 88 ARG A O 1
ATOM 629 N N . ALA A 1 89 ? -11.557 -14.056 -0.369 1.00 98.31 89 ALA A N 1
ATOM 630 C CA . ALA A 1 89 ? -12.236 -14.581 -1.554 1.00 98.31 89 ALA A CA 1
ATOM 631 C C . ALA A 1 89 ? -11.354 -14.536 -2.814 1.00 98.31 89 ALA A C 1
ATOM 633 O O . ALA A 1 89 ? -11.435 -15.448 -3.636 1.00 98.31 89 ALA A O 1
ATOM 634 N N . VAL A 1 90 ? -10.485 -13.528 -2.939 1.00 97.31 90 VAL A N 1
ATOM 635 C CA . VAL A 1 90 ? -9.510 -13.419 -4.041 1.00 97.31 90 VAL A CA 1
ATOM 636 C C . VAL A 1 90 ? -8.184 -14.142 -3.761 1.00 97.31 90 VAL A C 1
ATOM 638 O O . VAL A 1 90 ? -7.260 -14.075 -4.565 1.00 97.31 90 VAL A O 1
ATOM 641 N N . GLY A 1 91 ? -8.097 -14.887 -2.654 1.00 97.38 91 GLY A N 1
ATOM 642 C CA . GLY A 1 91 ? -6.979 -15.786 -2.360 1.00 97.38 91 GLY A CA 1
ATOM 643 C C . GLY A 1 91 ? -5.877 -15.207 -1.473 1.00 97.38 91 GLY A C 1
ATOM 644 O O . GLY A 1 91 ? -4.842 -15.857 -1.318 1.00 97.38 91 GLY A O 1
ATOM 645 N N . ALA A 1 92 ? -6.075 -14.036 -0.856 1.00 98.38 92 ALA A N 1
ATOM 646 C CA . ALA A 1 92 ? -5.120 -13.509 0.114 1.00 98.38 92 ALA A CA 1
ATOM 647 C C . ALA A 1 92 ? -5.022 -14.411 1.351 1.00 98.38 92 ALA A C 1
ATOM 649 O O . ALA A 1 92 ? -6.027 -14.834 1.934 1.00 98.38 92 ALA A O 1
ATOM 650 N N . ASN A 1 93 ? -3.795 -14.638 1.812 1.00 98.50 93 ASN A N 1
ATOM 651 C CA . ASN A 1 93 ? -3.550 -15.241 3.110 1.00 98.50 93 ASN A CA 1
ATOM 652 C C . ASN A 1 93 ? -3.622 -14.162 4.195 1.00 98.50 93 ASN A C 1
ATOM 654 O O . ASN A 1 93 ? -2.745 -13.304 4.273 1.00 98.50 93 ASN A O 1
ATOM 658 N N . CYS A 1 94 ? -4.655 -14.225 5.032 1.00 98.50 94 CYS A N 1
ATOM 659 C CA . CYS A 1 94 ? -4.911 -13.248 6.085 1.00 98.50 94 CYS A CA 1
ATOM 660 C C . CYS A 1 94 ? -4.633 -13.816 7.482 1.00 98.50 94 CYS A C 1
ATOM 662 O O . CYS A 1 94 ? -5.221 -14.836 7.864 1.00 98.50 94 CYS A O 1
ATOM 664 N N . TYR A 1 95 ? -3.801 -13.121 8.258 1.00 98.38 95 TYR A N 1
ATOM 665 C CA . TYR A 1 95 ? -3.357 -13.499 9.600 1.00 98.38 95 TYR A CA 1
ATOM 666 C C . TYR A 1 95 ? -3.196 -12.271 10.512 1.00 98.38 95 TYR A C 1
ATOM 668 O O . TYR A 1 95 ? -3.040 -11.143 10.050 1.00 98.38 95 TYR A O 1
ATOM 676 N N . GLY A 1 96 ? -3.268 -12.486 11.828 1.00 97.75 96 GLY A N 1
ATOM 677 C CA . GLY A 1 96 ? -3.045 -11.424 12.811 1.00 97.75 96 GLY A CA 1
ATOM 678 C C . GLY A 1 96 ? -1.559 -11.087 12.939 1.00 97.75 96 GLY A C 1
ATOM 679 O O . GLY A 1 96 ? -0.738 -11.992 13.087 1.00 97.75 96 GLY A O 1
ATOM 680 N N . GLU A 1 97 ? -1.216 -9.802 12.903 1.00 96.38 97 GLU A N 1
ATOM 681 C CA . GLU A 1 97 ? 0.165 -9.312 12.991 1.00 96.38 97 GLU A CA 1
ATOM 682 C C . GLU A 1 97 ? 0.181 -7.861 13.498 1.00 96.38 97 GLU A C 1
ATOM 684 O O . GLU A 1 97 ? -0.718 -7.097 13.165 1.00 96.38 97 GLU A O 1
ATOM 689 N N . LEU A 1 98 ? 1.176 -7.459 14.303 1.00 95.00 98 LEU A N 1
ATOM 690 C CA . LEU A 1 98 ? 1.345 -6.070 14.785 1.00 95.00 98 LEU A CA 1
ATOM 691 C C . LEU A 1 98 ? 0.056 -5.436 15.363 1.00 95.00 98 LEU A C 1
ATOM 693 O O . LEU A 1 98 ? -0.241 -4.261 15.128 1.00 95.00 98 LEU A O 1
ATOM 697 N N . ALA A 1 99 ? -0.723 -6.234 16.105 1.00 95.75 99 ALA A N 1
ATOM 698 C CA . ALA A 1 99 ? -2.036 -5.874 16.658 1.00 95.75 99 ALA A CA 1
ATOM 699 C C . ALA A 1 99 ? -3.103 -5.465 15.614 1.00 95.75 99 ALA A C 1
ATOM 701 O O . ALA A 1 99 ? -4.096 -4.826 15.958 1.00 95.75 99 ALA A O 1
ATOM 702 N N . GLY A 1 100 ? -2.914 -5.848 14.353 1.00 96.56 100 GLY A N 1
ATOM 703 C CA . GLY A 1 100 ? -3.868 -5.700 13.260 1.00 96.56 100 GLY A CA 1
ATOM 704 C C . GLY A 1 100 ? -4.085 -7.011 12.505 1.00 96.56 100 GLY A C 1
ATOM 705 O O . GLY A 1 100 ? -3.646 -8.088 12.924 1.00 96.56 100 GLY A O 1
ATOM 706 N N . LEU A 1 101 ? -4.778 -6.906 11.377 1.00 98.25 101 LEU A N 1
ATOM 707 C CA . LEU A 1 101 ? -4.934 -7.982 10.405 1.00 98.25 101 LEU A CA 1
ATOM 708 C C . LEU A 1 101 ? -4.091 -7.658 9.174 1.00 98.25 101 LEU A C 1
ATOM 710 O O . LEU A 1 101 ? -4.273 -6.601 8.570 1.00 98.25 101 LEU A O 1
ATOM 714 N N . ARG A 1 102 ? -3.220 -8.585 8.775 1.00 98.44 102 ARG A N 1
ATOM 715 C CA . ARG A 1 102 ? -2.469 -8.504 7.525 1.00 98.44 102 ARG A CA 1
ATOM 716 C C . ARG A 1 102 ? -2.945 -9.570 6.554 1.00 98.44 102 ARG A C 1
ATOM 718 O O . ARG A 1 102 ? -3.025 -10.740 6.913 1.00 98.44 102 ARG A O 1
ATOM 725 N N . CYS A 1 103 ? -3.226 -9.167 5.325 1.00 98.62 103 CYS A N 1
ATOM 726 C CA . CYS A 1 103 ? -3.592 -10.037 4.218 1.00 98.62 103 CYS A CA 1
ATOM 727 C C . CYS A 1 103 ? -2.585 -9.864 3.091 1.00 98.62 103 CYS A C 1
ATOM 729 O O . CYS A 1 103 ? -2.384 -8.747 2.619 1.00 98.62 103 CYS A O 1
ATOM 731 N N . VAL A 1 104 ? -1.966 -10.956 2.653 1.00 98.38 104 VAL A N 1
ATOM 732 C CA . VAL A 1 104 ? -0.946 -10.922 1.600 1.00 98.38 104 VAL A CA 1
ATOM 733 C C . VAL A 1 104 ? -1.305 -11.845 0.449 1.00 98.38 104 VAL A C 1
ATOM 735 O O . VAL A 1 104 ? -1.823 -12.945 0.656 1.00 98.38 104 VAL A O 1
ATOM 738 N N . MET A 1 105 ? -0.982 -11.416 -0.762 1.00 97.56 105 MET A N 1
ATOM 739 C CA . MET A 1 105 ? -0.989 -12.257 -1.956 1.00 97.56 105 MET A CA 1
ATOM 740 C C . MET A 1 105 ? 0.168 -11.852 -2.861 1.00 97.56 105 MET A C 1
ATOM 742 O O . MET A 1 105 ? 0.661 -10.728 -2.796 1.00 97.56 105 MET A O 1
ATOM 746 N N . SER A 1 106 ? 0.629 -12.772 -3.692 1.00 96.81 106 SER A N 1
ATOM 747 C CA . SER A 1 106 ? 1.675 -12.488 -4.663 1.00 96.81 106 SER A CA 1
ATOM 748 C C . SER A 1 106 ? 1.587 -13.441 -5.835 1.00 96.81 106 SER A C 1
ATOM 750 O O . SER A 1 106 ? 0.950 -14.497 -5.770 1.00 96.81 106 SER A O 1
ATOM 752 N N . GLY A 1 107 ? 2.251 -13.062 -6.914 1.00 95.25 107 GLY A N 1
ATOM 753 C CA . GLY A 1 107 ? 2.325 -13.874 -8.106 1.00 95.25 107 GLY A CA 1
ATOM 754 C C . GLY A 1 107 ? 3.408 -13.385 -9.044 1.00 95.25 107 GLY A C 1
ATOM 755 O O . GLY A 1 107 ? 4.219 -12.514 -8.729 1.00 95.25 107 GLY A O 1
ATOM 756 N N . SER A 1 108 ? 3.403 -13.977 -10.227 1.00 94.12 108 SER A N 1
ATOM 757 C CA . SER A 1 108 ? 4.246 -13.554 -11.330 1.00 94.12 108 SER A CA 1
ATOM 758 C C . SER A 1 108 ? 3.443 -13.577 -12.618 1.00 94.12 108 SER A C 1
ATOM 760 O O . SER A 1 108 ? 2.713 -14.545 -12.847 1.00 94.12 108 SER A O 1
ATOM 762 N N . ASN A 1 109 ? 3.606 -12.566 -13.464 1.00 88.62 109 ASN A N 1
ATOM 763 C CA . ASN A 1 109 ? 3.060 -12.566 -14.816 1.00 88.62 109 ASN A CA 1
ATOM 764 C C . ASN A 1 109 ? 4.094 -12.008 -15.794 1.00 88.62 109 ASN A C 1
ATOM 766 O O . ASN A 1 109 ? 4.744 -11.019 -15.487 1.00 88.62 109 ASN A O 1
ATOM 770 N N . ASP A 1 110 ? 4.261 -12.658 -16.946 1.00 86.88 110 ASP A N 1
ATOM 771 C CA . ASP A 1 110 ? 5.160 -12.217 -18.026 1.00 86.88 110 ASP A CA 1
ATOM 772 C C . ASP A 1 110 ? 6.609 -11.886 -17.593 1.00 86.88 110 ASP A C 1
ATOM 774 O O . ASP A 1 110 ? 7.308 -11.106 -18.231 1.00 86.88 110 ASP A O 1
ATOM 778 N N . GLY A 1 111 ? 7.089 -12.532 -16.524 1.00 87.00 111 GLY A N 1
ATOM 779 C CA . GLY A 1 111 ? 8.425 -12.322 -15.952 1.00 87.00 111 GLY A CA 1
ATOM 780 C C . GLY A 1 111 ? 8.483 -11.286 -14.826 1.00 87.00 111 GLY A C 1
ATOM 781 O O . GLY A 1 111 ? 9.458 -11.291 -14.075 1.00 87.00 111 GLY A O 1
ATOM 782 N N . ASP A 1 112 ? 7.434 -10.485 -14.648 1.00 90.81 112 ASP A N 1
ATOM 783 C CA . ASP A 1 112 ? 7.299 -9.557 -13.530 1.00 90.81 112 ASP A CA 1
ATOM 784 C C . ASP A 1 112 ? 6.805 -10.282 -12.281 1.00 90.81 112 ASP A C 1
ATOM 786 O O . ASP A 1 112 ? 5.914 -11.136 -12.339 1.00 90.81 112 ASP A O 1
ATOM 790 N N . ILE A 1 113 ? 7.372 -9.922 -11.133 1.00 95.12 113 ILE A N 1
ATOM 791 C CA . ILE A 1 113 ? 6.928 -10.381 -9.816 1.00 95.12 113 ILE A CA 1
ATOM 792 C C . ILE A 1 113 ? 6.091 -9.275 -9.195 1.00 95.12 113 ILE A C 1
ATOM 794 O O . ILE A 1 113 ? 6.532 -8.130 -9.114 1.00 95.12 113 ILE A O 1
ATOM 798 N N . TRP A 1 114 ? 4.912 -9.619 -8.700 1.00 95.88 114 TRP A N 1
ATOM 799 C CA . TRP A 1 114 ? 4.030 -8.675 -8.030 1.00 95.88 114 TRP A CA 1
ATOM 800 C C . TRP A 1 114 ? 3.558 -9.225 -6.690 1.00 95.88 114 TRP A C 1
ATOM 802 O O . TRP A 1 114 ? 3.592 -10.433 -6.432 1.00 95.88 114 TRP A O 1
ATOM 812 N N . GLY A 1 115 ? 3.082 -8.329 -5.840 1.00 96.94 115 GLY A N 1
ATOM 813 C CA . GLY A 1 115 ? 2.371 -8.719 -4.638 1.00 96.94 115 GLY A CA 1
ATOM 814 C C . GLY A 1 115 ? 1.624 -7.570 -4.006 1.00 96.94 115 GLY A C 1
ATOM 815 O O . GLY A 1 115 ? 1.898 -6.403 -4.276 1.00 96.94 115 GLY A O 1
ATOM 816 N N . GLU A 1 116 ? 0.684 -7.941 -3.151 1.00 97.88 116 GLU A N 1
ATOM 817 C CA . GLU A 1 116 ? -0.142 -7.037 -2.373 1.00 97.88 116 GLU A CA 1
ATOM 818 C C . GLU A 1 116 ? -0.012 -7.376 -0.885 1.00 97.88 116 GLU A C 1
ATOM 820 O O . GLU A 1 116 ? 0.085 -8.543 -0.489 1.00 97.88 116 GLU A O 1
ATOM 825 N N . SER A 1 117 ? 0.002 -6.340 -0.055 1.00 98.25 117 SER A N 1
ATOM 826 C CA . SER A 1 117 ? -0.013 -6.414 1.401 1.00 98.25 117 SER A CA 1
ATOM 827 C C . SER A 1 117 ? -1.054 -5.426 1.899 1.00 98.25 117 SER A C 1
ATOM 829 O O . SER A 1 117 ? -0.880 -4.214 1.784 1.00 98.25 117 SER A O 1
ATOM 831 N N . HIS A 1 118 ? -2.141 -5.950 2.453 1.00 98.50 118 HIS A N 1
ATOM 832 C CA . HIS A 1 118 ? -3.199 -5.159 3.060 1.00 98.50 118 HIS A CA 1
ATOM 833 C C . HIS A 1 118 ? -3.083 -5.257 4.570 1.00 98.50 118 HIS A C 1
ATOM 835 O O . HIS A 1 118 ? -2.985 -6.360 5.108 1.00 98.50 118 HIS A O 1
ATOM 841 N N . PHE A 1 119 ? -3.123 -4.123 5.255 1.00 98.44 119 PHE A N 1
ATOM 842 C CA . PHE A 1 119 ? -3.071 -4.060 6.707 1.00 98.44 119 PHE A CA 1
ATOM 843 C C . PHE A 1 119 ? -4.259 -3.266 7.243 1.00 98.44 119 PHE A C 1
ATOM 845 O O . PHE A 1 119 ? -4.487 -2.129 6.836 1.00 98.44 119 PHE A O 1
ATOM 852 N N . LEU A 1 120 ? -5.018 -3.873 8.150 1.00 98.06 120 LEU A N 1
ATOM 853 C CA . LEU A 1 120 ? -6.194 -3.288 8.789 1.00 98.06 120 LEU A CA 1
ATOM 854 C C . LEU A 1 120 ? -5.940 -3.159 10.288 1.00 98.06 120 LEU A C 1
ATOM 856 O O . LEU A 1 120 ? -5.705 -4.160 10.974 1.00 98.06 120 LEU A O 1
ATOM 860 N N . ARG A 1 121 ? -6.001 -1.929 10.802 1.00 96.75 121 ARG A N 1
ATOM 861 C CA . ARG A 1 121 ? -5.837 -1.642 12.231 1.00 96.75 121 ARG A CA 1
ATOM 862 C C . ARG A 1 121 ? -6.425 -0.283 12.592 1.00 96.75 121 ARG A C 1
ATOM 86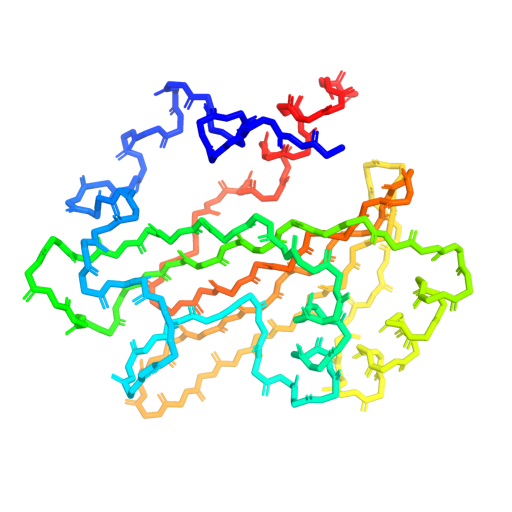4 O O . ARG A 1 121 ? -6.230 0.684 11.867 1.00 96.75 121 ARG A O 1
ATOM 871 N N . ASP A 1 122 ? -7.107 -0.203 13.735 1.00 94.19 122 ASP A N 1
ATOM 872 C CA . ASP A 1 122 ? -7.598 1.056 14.319 1.00 94.19 122 ASP A CA 1
ATOM 873 C C . ASP A 1 122 ? -8.371 1.946 13.318 1.00 94.19 122 ASP A C 1
ATOM 875 O O . ASP A 1 122 ? -8.203 3.163 13.285 1.00 94.19 122 ASP A O 1
ATOM 879 N N . SER A 1 123 ? -9.242 1.336 12.502 1.00 94.75 123 SER A N 1
ATOM 880 C CA . SER A 1 123 ? -10.026 2.001 11.437 1.00 94.75 123 SER A CA 1
ATOM 881 C C . SER A 1 123 ? -9.200 2.592 10.286 1.00 94.75 123 SER A C 1
ATOM 883 O O . SER A 1 123 ? -9.702 3.426 9.535 1.00 94.75 123 SER A O 1
ATOM 885 N N . LEU A 1 124 ? -7.944 2.174 10.124 1.00 96.75 124 LEU A N 1
ATOM 886 C CA . LEU A 1 124 ? -7.151 2.441 8.930 1.00 96.75 124 LEU A CA 1
ATOM 887 C C . LEU A 1 124 ? -6.954 1.164 8.125 1.00 96.75 124 LEU A C 1
ATOM 889 O O . LEU A 1 124 ? -6.717 0.084 8.675 1.00 96.75 124 LEU A O 1
ATOM 893 N N . TRP A 1 125 ? -7.008 1.338 6.814 1.00 98.19 125 TRP A N 1
ATOM 894 C CA . TRP A 1 125 ? -6.624 0.352 5.828 1.00 98.19 125 TRP A CA 1
ATOM 895 C C . TRP A 1 125 ? -5.407 0.871 5.066 1.00 98.19 125 TRP A C 1
ATOM 897 O O . TRP A 1 125 ? -5.453 1.954 4.486 1.00 98.19 125 TRP A O 1
ATOM 907 N N . LEU A 1 126 ? -4.323 0.101 5.099 1.00 98.06 126 LEU A N 1
ATOM 908 C CA . LEU A 1 126 ? -3.171 0.250 4.218 1.00 98.06 126 LEU A CA 1
ATOM 909 C C . LEU A 1 126 ? -3.308 -0.796 3.114 1.00 98.06 126 LEU A C 1
ATOM 911 O O . LEU A 1 126 ? -3.347 -1.984 3.435 1.00 98.06 126 LEU A O 1
ATOM 915 N N . ALA A 1 127 ? -3.383 -0.391 1.853 1.00 98.25 127 ALA A N 1
ATOM 916 C CA . ALA A 1 127 ? -3.257 -1.300 0.717 1.00 98.25 127 ALA A CA 1
ATOM 917 C C . ALA A 1 127 ? -1.948 -0.991 0.003 1.00 98.25 127 ALA A C 1
ATOM 919 O O . ALA A 1 127 ? -1.772 0.109 -0.511 1.00 98.25 127 ALA A O 1
ATOM 920 N N . THR A 1 128 ? -1.020 -1.939 0.008 1.00 97.94 128 THR A N 1
ATOM 921 C CA . THR A 1 128 ? 0.265 -1.792 -0.668 1.00 97.94 128 THR A CA 1
ATOM 922 C C . THR A 1 128 ? 0.361 -2.795 -1.794 1.00 97.94 128 THR A C 1
ATOM 924 O O . THR A 1 128 ? 0.280 -3.992 -1.529 1.00 97.94 128 THR A O 1
ATOM 927 N N . LYS A 1 129 ? 0.664 -2.335 -3.005 1.00 96.69 129 LYS A N 1
ATOM 928 C CA . LYS A 1 129 ? 1.032 -3.188 -4.134 1.00 96.69 129 LYS A CA 1
ATOM 929 C C . LYS A 1 129 ? 2.459 -2.905 -4.563 1.00 96.69 129 LYS A C 1
ATOM 931 O O . LYS A 1 129 ? 2.879 -1.753 -4.595 1.00 96.69 129 LYS A O 1
ATOM 936 N N . TYR A 1 130 ? 3.187 -3.940 -4.957 1.00 96.19 130 TYR A N 1
ATOM 937 C CA . TYR A 1 130 ? 4.478 -3.797 -5.615 1.00 96.19 130 TYR A CA 1
ATOM 938 C C . TYR A 1 130 ? 4.558 -4.555 -6.935 1.00 96.19 130 TYR A C 1
ATOM 940 O O . TYR A 1 130 ? 3.887 -5.569 -7.132 1.00 96.19 130 TYR A O 1
ATOM 948 N N . VAL A 1 131 ? 5.457 -4.087 -7.802 1.00 95.19 131 VAL A N 1
ATOM 949 C CA . VAL A 1 131 ? 5.916 -4.784 -9.009 1.00 95.19 131 VAL A CA 1
ATOM 950 C C . VAL A 1 131 ? 7.438 -4.704 -9.048 1.00 95.19 131 VAL A C 1
ATOM 952 O O . VAL A 1 131 ? 8.004 -3.615 -8.960 1.00 95.19 131 VAL A O 1
ATOM 955 N N . ASN A 1 132 ? 8.107 -5.856 -9.114 1.00 94.75 132 ASN A N 1
ATOM 956 C CA . ASN A 1 132 ? 9.565 -6.024 -9.156 1.00 94.75 132 ASN A CA 1
ATOM 957 C C . ASN A 1 132 ? 10.349 -5.272 -8.057 1.00 94.75 132 ASN A C 1
ATOM 959 O O . ASN A 1 132 ? 11.561 -5.087 -8.164 1.00 94.75 132 ASN A O 1
ATOM 963 N N . PHE A 1 133 ? 9.673 -4.854 -6.983 1.00 94.75 133 PHE A N 1
ATOM 964 C CA . PHE A 1 133 ? 10.244 -4.068 -5.896 1.00 94.75 133 PHE A CA 1
ATOM 965 C C . PHE A 1 133 ? 9.545 -4.383 -4.570 1.00 94.75 133 PHE A C 1
ATOM 967 O O . PHE A 1 133 ? 8.586 -3.727 -4.184 1.00 94.75 133 PHE A O 1
ATOM 974 N N . ALA A 1 134 ? 10.038 -5.391 -3.850 1.00 91.94 134 ALA A N 1
ATOM 975 C CA . ALA A 1 134 ? 9.508 -5.795 -2.546 1.00 91.94 134 ALA A CA 1
ATOM 976 C C . ALA A 1 134 ? 10.525 -5.505 -1.426 1.00 91.94 134 ALA A C 1
ATOM 978 O O . ALA A 1 134 ? 11.292 -6.399 -1.055 1.00 91.94 134 ALA A O 1
ATOM 979 N N . PRO A 1 135 ? 10.588 -4.268 -0.891 1.00 92.62 135 PRO A N 1
ATOM 980 C CA . PRO A 1 135 ? 11.467 -3.950 0.226 1.00 92.62 135 PRO A CA 1
ATOM 981 C C . PRO A 1 135 ? 11.202 -4.855 1.427 1.00 92.62 135 PRO A C 1
ATOM 983 O O . PRO A 1 135 ? 10.058 -5.040 1.850 1.00 92.62 135 PRO A O 1
ATOM 986 N N . ALA A 1 136 ? 12.273 -5.385 2.014 1.00 91.06 136 ALA A N 1
ATOM 987 C CA . ALA A 1 136 ? 12.168 -6.146 3.249 1.00 91.06 136 ALA A CA 1
ATOM 988 C C . ALA A 1 136 ? 11.582 -5.273 4.370 1.00 91.06 136 ALA A C 1
ATOM 990 O O . ALA A 1 136 ? 11.954 -4.108 4.524 1.00 91.06 136 ALA A O 1
ATOM 991 N N . ASN A 1 137 ? 10.696 -5.861 5.174 1.00 92.00 137 ASN A N 1
ATOM 992 C CA . ASN A 1 137 ? 10.048 -5.224 6.323 1.00 92.00 137 ASN A CA 1
ATOM 993 C C . ASN A 1 137 ? 9.252 -3.941 5.992 1.00 92.00 137 ASN A C 1
ATOM 995 O O . ASN A 1 137 ? 9.097 -3.071 6.850 1.00 92.00 137 ASN A O 1
ATOM 999 N N . TYR A 1 138 ? 8.794 -3.765 4.745 1.00 95.06 138 TYR A N 1
ATOM 1000 C CA . TYR A 1 138 ? 8.100 -2.540 4.330 1.00 95.06 138 TYR A CA 1
ATOM 1001 C C . TYR A 1 138 ? 6.871 -2.238 5.197 1.00 95.06 138 TYR A C 1
ATOM 1003 O O . TYR A 1 138 ? 6.776 -1.155 5.774 1.00 95.06 138 TYR A O 1
ATOM 1011 N N . THR A 1 139 ? 5.939 -3.193 5.302 1.00 95.06 139 THR A N 1
ATOM 1012 C CA . THR A 1 139 ? 4.683 -3.010 6.045 1.00 95.06 139 THR A CA 1
ATOM 1013 C C . THR A 1 139 ? 4.962 -2.770 7.525 1.00 95.06 139 THR A C 1
ATOM 1015 O O . THR A 1 139 ? 4.359 -1.889 8.125 1.00 95.06 139 THR A O 1
ATOM 1018 N N . GLU A 1 140 ? 5.915 -3.496 8.096 1.00 94.31 140 GLU A N 1
ATOM 1019 C CA . GLU A 1 140 ? 6.346 -3.389 9.484 1.00 94.31 140 GLU A CA 1
ATOM 1020 C C . GLU A 1 140 ? 6.861 -1.979 9.791 1.00 94.31 140 GLU A C 1
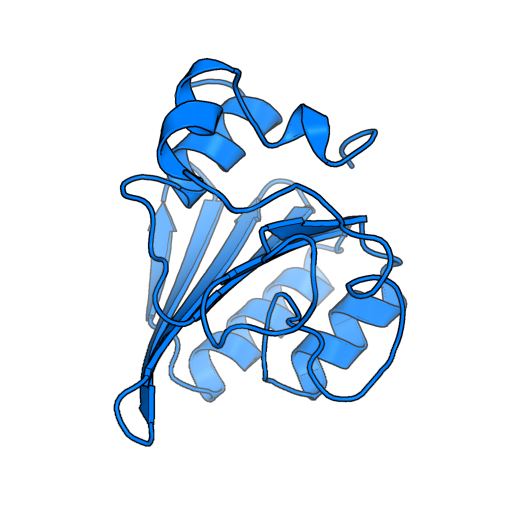ATOM 1022 O O . GLU A 1 140 ? 6.457 -1.376 10.785 1.00 94.31 140 GLU A O 1
ATOM 1027 N N . ASN A 1 141 ? 7.689 -1.420 8.905 1.00 94.56 141 ASN A N 1
ATOM 1028 C CA . ASN A 1 141 ? 8.207 -0.063 9.056 1.00 94.56 141 ASN A CA 1
ATOM 1029 C C . ASN A 1 141 ? 7.103 0.999 8.906 1.00 94.56 141 ASN A C 1
ATOM 1031 O O . 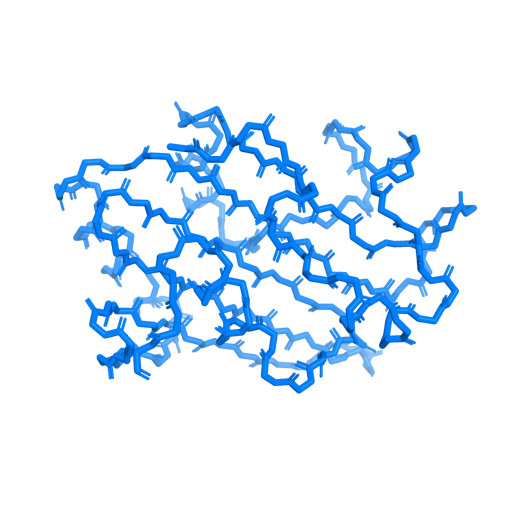ASN A 1 141 ? 7.036 1.925 9.712 1.00 94.56 141 ASN A O 1
ATOM 1035 N N . VAL A 1 142 ? 6.205 0.858 7.921 1.00 94.88 142 VAL A N 1
ATOM 1036 C CA . VAL A 1 142 ? 5.068 1.785 7.744 1.00 94.88 142 VAL A CA 1
ATOM 1037 C C . VAL A 1 142 ? 4.146 1.753 8.967 1.00 94.88 142 VAL A C 1
ATOM 1039 O O . VAL A 1 142 ? 3.746 2.803 9.473 1.00 94.88 142 VAL A O 1
ATOM 1042 N N . VAL A 1 143 ? 3.847 0.561 9.490 1.00 94.50 143 VAL A N 1
ATOM 1043 C CA . VAL A 1 143 ? 3.044 0.390 10.708 1.00 94.50 143 VAL A CA 1
ATOM 1044 C C . VAL A 1 143 ? 3.749 1.012 11.915 1.00 94.50 143 VAL A C 1
ATOM 1046 O O . VAL A 1 143 ? 3.111 1.732 12.684 1.00 94.50 143 VAL A O 1
ATOM 1049 N N . ALA A 1 144 ? 5.060 0.810 12.065 1.00 93.12 144 ALA A N 1
ATOM 1050 C CA . ALA A 1 144 ? 5.830 1.426 13.143 1.00 93.12 144 ALA A CA 1
ATOM 1051 C C . ALA A 1 144 ? 5.821 2.964 13.070 1.00 93.12 144 ALA A C 1
ATOM 1053 O O . ALA A 1 144 ? 5.738 3.620 14.106 1.00 93.12 144 ALA A O 1
ATOM 1054 N N . ASN A 1 145 ? 5.838 3.552 11.873 1.00 92.00 145 ASN A N 1
ATOM 1055 C CA . ASN A 1 145 ? 5.766 5.008 11.705 1.00 92.00 145 ASN A CA 1
ATOM 1056 C C . ASN A 1 145 ? 4.383 5.578 12.050 1.00 92.00 145 ASN A C 1
ATOM 1058 O O . ASN A 1 145 ? 4.281 6.667 12.615 1.00 92.00 145 ASN A O 1
ATOM 1062 N N . LEU A 1 146 ? 3.315 4.838 11.745 1.00 91.75 146 LEU A N 1
ATOM 1063 C CA . LEU A 1 146 ? 1.940 5.274 11.994 1.00 91.75 146 LEU A CA 1
ATOM 1064 C C . LEU A 1 146 ? 1.487 5.072 13.447 1.00 91.75 146 LEU A C 1
ATOM 1066 O O . LEU A 1 146 ? 0.750 5.907 13.975 1.00 91.75 146 LEU A O 1
ATOM 1070 N N . TRP A 1 147 ? 1.913 3.984 14.094 1.00 90.31 147 TRP A N 1
ATOM 1071 C CA . TRP A 1 147 ? 1.428 3.586 15.425 1.00 90.31 147 TRP A CA 1
ATOM 1072 C C . TRP A 1 147 ? 2.523 3.427 16.489 1.00 90.31 147 TRP A C 1
ATOM 1074 O O . TRP A 1 147 ? 2.210 3.092 17.634 1.00 90.31 147 TRP A O 1
ATOM 1084 N N . GLY A 1 148 ? 3.785 3.681 16.147 1.00 82.5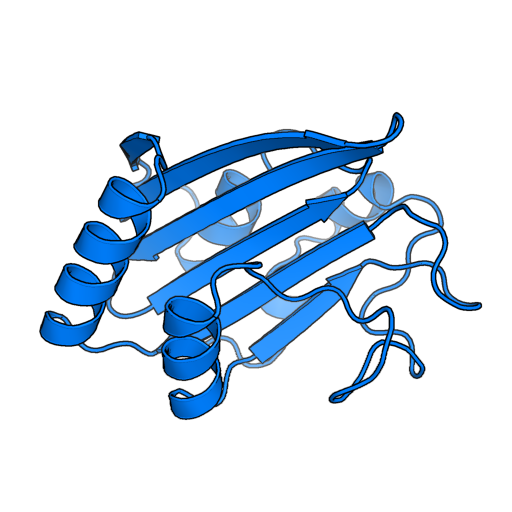6 148 GLY A N 1
ATOM 1085 C CA . GLY A 1 148 ? 4.943 3.413 17.000 1.00 82.56 148 GLY A CA 1
ATOM 1086 C C . GLY A 1 148 ? 5.434 1.965 16.899 1.00 82.56 148 GLY A C 1
ATOM 1087 O O . GLY A 1 148 ? 4.702 1.058 16.500 1.00 82.56 148 GLY A O 1
ATOM 1088 N N . SER A 1 149 ? 6.690 1.739 17.288 1.00 64.88 149 SER A N 1
ATOM 1089 C CA . SER A 1 149 ? 7.260 0.393 17.418 1.00 64.88 149 SER A CA 1
ATOM 1090 C C . SER A 1 149 ? 6.608 -0.348 18.589 1.00 64.88 149 SER A C 1
ATOM 1092 O O . SER A 1 149 ? 6.575 0.194 19.698 1.00 64.88 149 SER A O 1
ATOM 1094 N N . GLN A 1 150 ? 6.128 -1.571 18.356 1.00 51.34 150 GLN A N 1
ATOM 1095 C CA . GLN A 1 150 ? 5.632 -2.480 19.398 1.00 51.34 150 GLN A CA 1
ATOM 1096 C C . GLN A 1 150 ? 6.594 -3.635 19.631 1.00 51.34 150 GLN A C 1
ATOM 1098 O O . GLN A 1 150 ? 7.150 -4.136 18.629 1.00 51.34 150 GLN A O 1
#

pLDDT: mean 92.25, std 8.38, range [51.34, 98.62]

Sequence (150 aa):
MPMGCSALYDPAMLPVFGELVLNPEWSRGAGDGQLAGTDDQELQGVMAAAEPLECDWASANGGSGVGLSTDVASVSPEVSVTIEARLRAVGANCYGELAGLRCVMSGSNDGDIWGESHFLRDSLWLATKYVNFAPANYTENVVANLWGSQ

Organism: NCBI:txid1001240